Protein AF-A0A925TJB8-F1 (afdb_monomer)

Foldseek 3Di:
DVLLVVVLVVVVVVLVVDFPDADEAEQAAFFPQVVDPDHDPVVVVSVVNRVSLVVSCVVCVVRNYYYDYNCQLQVDQVQADPRR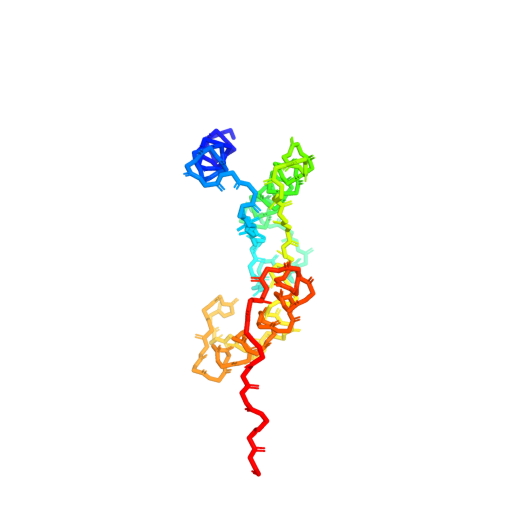HHGDPVSVVSSVVSVCVVCCVSCVVVDPDDDPPDD

Structure (mmCIF, N/CA/C/O backbone):
data_AF-A0A925TJB8-F1
#
_entry.id   AF-A0A925TJB8-F1
#
loop_
_atom_site.group_PDB
_atom_site.id
_atom_site.type_symbol
_atom_site.label_atom_id
_atom_site.label_alt_id
_atom_site.label_comp_id
_atom_site.label_asym_id
_atom_site.label_entity_id
_atom_site.label_seq_id
_atom_site.pdbx_PDB_ins_code
_atom_site.Cartn_x
_atom_site.Cartn_y
_atom_site.Cartn_z
_atom_site.occupancy
_atom_site.B_iso_or_equiv
_atom_site.auth_seq_id
_atom_site.auth_comp_id
_atom_site.auth_asym_id
_atom_site.auth_atom_id
_atom_site.pdbx_PDB_model_num
ATOM 1 N N . GLU A 1 1 ? 11.656 12.976 6.086 1.00 79.75 1 GLU A N 1
ATOM 2 C CA . GLU A 1 1 ? 11.061 13.759 7.199 1.00 79.75 1 GLU A CA 1
ATOM 3 C C . GLU A 1 1 ? 9.650 14.271 6.902 1.00 79.75 1 GLU A C 1
ATOM 5 O O . GLU A 1 1 ? 8.734 13.971 7.661 1.00 79.75 1 GLU A O 1
ATOM 10 N N . GLU A 1 2 ? 9.424 14.999 5.801 1.00 96.31 2 GLU A N 1
ATOM 11 C CA . GLU A 1 2 ? 8.095 15.561 5.504 1.00 96.31 2 GLU A CA 1
ATOM 12 C C . GLU A 1 2 ? 6.999 14.497 5.305 1.00 96.31 2 GLU A C 1
ATOM 14 O O . GLU A 1 2 ? 5.907 14.628 5.866 1.00 96.31 2 GLU A O 1
ATOM 19 N N . PHE A 1 3 ? 7.299 13.429 4.556 1.00 97.44 3 PHE A N 1
ATOM 20 C CA . PHE A 1 3 ? 6.372 12.314 4.343 1.00 97.44 3 PHE A CA 1
ATOM 21 C C . PHE A 1 3 ? 5.905 11.704 5.668 1.00 97.44 3 PHE A C 1
ATOM 23 O O . PHE A 1 3 ? 4.705 11.616 5.912 1.00 97.44 3 PHE A O 1
ATOM 30 N N . GLU A 1 4 ? 6.841 11.361 6.559 1.00 98.12 4 GLU A N 1
ATOM 31 C CA . GLU A 1 4 ? 6.523 10.767 7.860 1.00 98.12 4 GLU A CA 1
ATOM 32 C C . GLU A 1 4 ? 5.611 11.667 8.691 1.00 98.12 4 GLU A C 1
ATOM 34 O O . GLU A 1 4 ? 4.595 11.205 9.211 1.00 98.12 4 GLU A O 1
ATOM 39 N N . LYS A 1 5 ? 5.924 12.966 8.772 1.00 98.31 5 LYS A N 1
ATOM 40 C CA . LYS A 1 5 ? 5.101 13.934 9.506 1.00 98.31 5 LYS A CA 1
ATOM 41 C C . LYS A 1 5 ? 3.661 13.952 8.986 1.00 98.31 5 LYS A C 1
ATOM 43 O O . LYS A 1 5 ? 2.719 13.909 9.779 1.00 98.31 5 LYS A O 1
ATOM 48 N N . ARG A 1 6 ? 3.483 14.007 7.662 1.00 98.44 6 ARG A N 1
ATOM 49 C CA . ARG A 1 6 ? 2.158 14.045 7.021 1.00 98.44 6 ARG A CA 1
ATOM 50 C C . ARG A 1 6 ? 1.409 12.719 7.188 1.00 98.44 6 ARG A C 1
ATOM 52 O O . ARG A 1 6 ? 0.238 12.736 7.561 1.00 98.44 6 ARG A O 1
ATOM 59 N N . ALA A 1 7 ? 2.083 11.589 6.984 1.00 98.38 7 ALA A N 1
ATOM 60 C CA . ALA A 1 7 ? 1.502 10.257 7.129 1.00 98.38 7 ALA A CA 1
ATOM 61 C C . ALA A 1 7 ? 1.046 9.994 8.573 1.00 98.38 7 ALA A C 1
ATOM 63 O O . ALA A 1 7 ? -0.102 9.612 8.795 1.00 98.38 7 ALA A O 1
ATOM 64 N N . ARG A 1 8 ? 1.892 10.294 9.569 1.00 98.25 8 ARG A N 1
ATOM 65 C CA . ARG A 1 8 ? 1.535 10.188 10.995 1.00 98.25 8 ARG A CA 1
ATOM 66 C C . ARG A 1 8 ? 0.328 11.044 11.340 1.00 98.25 8 ARG A C 1
ATOM 68 O O . ARG A 1 8 ? -0.590 10.570 12.006 1.00 98.25 8 ARG A O 1
ATOM 75 N N . HIS A 1 9 ? 0.312 12.290 10.868 1.00 98.12 9 HIS A N 1
ATOM 76 C CA . HIS A 1 9 ? -0.815 13.184 11.099 1.00 98.12 9 HIS A CA 1
ATOM 77 C C . HIS A 1 9 ? -2.114 12.613 10.516 1.00 98.12 9 HIS A C 1
ATOM 79 O O . HIS A 1 9 ? -3.125 12.567 11.216 1.00 98.12 9 HIS A O 1
ATOM 85 N N . LEU A 1 10 ? -2.089 12.121 9.274 1.00 98.19 10 LEU A N 1
ATOM 86 C CA . LEU A 1 10 ? -3.262 11.528 8.635 1.00 98.19 10 LEU A CA 1
ATOM 87 C C . LEU A 1 10 ? -3.768 10.293 9.397 1.00 98.19 10 LEU A C 1
ATOM 89 O O . LEU A 1 10 ? -4.958 10.211 9.696 1.00 98.19 10 LEU A O 1
ATOM 93 N N . VAL A 1 11 ? -2.879 9.372 9.778 1.00 98.12 11 VAL A N 1
ATOM 94 C CA . VAL A 1 11 ? -3.249 8.162 10.537 1.00 98.12 11 VAL A CA 1
ATOM 95 C C . VAL A 1 11 ? -3.855 8.512 11.895 1.00 98.12 11 VAL A C 1
ATOM 97 O O . VAL A 1 11 ? -4.901 7.971 12.268 1.00 98.12 11 VAL A O 1
ATOM 100 N N . ALA A 1 12 ? -3.265 9.469 12.614 1.00 97.00 12 ALA A N 1
ATOM 101 C CA . ALA A 1 12 ? -3.808 9.950 13.880 1.00 97.00 12 ALA A CA 1
ATOM 102 C C . ALA A 1 12 ? -5.213 10.554 13.705 1.00 97.00 12 ALA A C 1
ATOM 104 O O . ALA A 1 12 ? -6.108 10.284 14.504 1.00 97.00 12 ALA A O 1
ATOM 105 N N . ARG A 1 13 ? -5.441 11.328 12.636 1.00 97.81 13 ARG A N 1
ATOM 106 C CA . ARG A 1 13 ? -6.758 11.908 12.328 1.00 97.81 13 ARG A CA 1
ATOM 107 C C . ARG A 1 13 ? -7.792 10.839 11.977 1.00 97.81 13 ARG A C 1
ATOM 109 O O . ARG A 1 13 ? -8.905 10.905 12.493 1.00 97.81 13 ARG A O 1
ATOM 116 N N . CYS A 1 14 ? -7.438 9.853 11.153 1.00 97.25 14 CYS A N 1
ATOM 117 C CA . CYS A 1 14 ? -8.336 8.760 10.774 1.00 97.25 14 CYS A CA 1
ATOM 118 C C . CYS A 1 14 ? -8.756 7.919 11.988 1.00 97.25 14 CYS A C 1
ATOM 120 O O . CYS A 1 14 ? -9.948 7.691 12.195 1.00 97.25 14 CYS A O 1
ATOM 122 N N . THR A 1 15 ? -7.787 7.513 12.817 1.00 97.06 15 THR A N 1
ATOM 123 C CA . THR A 1 15 ? -8.041 6.699 14.019 1.00 97.06 15 THR A CA 1
ATOM 124 C C . THR A 1 15 ? -8.833 7.457 15.086 1.00 97.06 15 THR A C 1
ATOM 126 O O . THR A 1 15 ? -9.689 6.866 15.739 1.00 97.06 15 THR A O 1
ATOM 129 N N . ALA A 1 16 ? -8.618 8.770 15.234 1.00 96.56 16 ALA A N 1
ATOM 130 C CA . ALA A 1 16 ? -9.390 9.603 16.158 1.00 96.56 16 ALA A CA 1
ATOM 131 C C . ALA A 1 16 ? -10.825 9.874 15.675 1.00 96.56 16 ALA A C 1
ATOM 133 O O . ALA A 1 16 ? -11.743 9.934 16.487 1.00 96.56 16 ALA A O 1
ATOM 134 N N . ALA A 1 17 ? -11.034 10.043 14.365 1.00 96.94 17 ALA A N 1
ATOM 135 C CA . ALA A 1 17 ? -12.351 10.355 13.809 1.00 96.94 17 ALA A CA 1
ATOM 136 C C . ALA A 1 17 ? -13.345 9.188 13.929 1.00 96.94 17 ALA A C 1
ATOM 138 O O . ALA A 1 17 ? -14.543 9.420 14.081 1.00 96.94 17 ALA A O 1
ATOM 139 N N . LYS A 1 18 ? -12.864 7.939 13.840 1.00 93.50 18 LYS A N 1
ATOM 140 C CA . LYS A 1 18 ? -13.677 6.724 14.012 1.00 93.50 18 LYS A CA 1
ATOM 141 C C . LYS A 1 18 ? -12.899 5.653 14.792 1.00 93.50 18 LYS A C 1
ATOM 143 O O . LYS A 1 18 ? -12.357 4.736 14.168 1.00 93.50 18 LYS A O 1
ATOM 148 N N . PRO A 1 19 ? -12.851 5.744 16.134 1.00 94.75 19 PRO A N 1
ATOM 149 C CA . PRO A 1 19 ? -12.143 4.774 16.962 1.00 94.75 19 PRO A CA 1
ATOM 150 C C . PRO A 1 19 ? -12.610 3.337 16.700 1.00 94.75 19 PRO A C 1
ATOM 152 O O . PRO A 1 19 ? -13.801 3.080 16.529 1.00 94.75 19 PRO A O 1
ATOM 155 N N . GLY A 1 20 ? -11.662 2.401 16.645 1.00 91.44 20 GLY A N 1
ATOM 156 C CA . GLY A 1 20 ? -11.929 0.975 16.437 1.00 91.44 20 GLY A CA 1
ATOM 157 C C . GLY A 1 20 ? -12.198 0.558 14.987 1.00 91.44 20 GLY A C 1
ATOM 158 O O . GLY A 1 20 ? -12.121 -0.632 14.692 1.00 91.44 20 GLY A O 1
ATOM 159 N N . ARG A 1 21 ? -12.450 1.483 14.050 1.00 94.06 21 ARG A N 1
ATOM 160 C CA . ARG A 1 21 ? -12.582 1.136 12.624 1.00 94.06 21 ARG A CA 1
ATOM 161 C C . ARG A 1 21 ? -11.193 0.896 12.011 1.00 94.06 21 ARG A C 1
ATOM 163 O O . ARG A 1 21 ? -10.305 1.713 12.251 1.00 94.06 21 ARG A O 1
ATOM 170 N N . 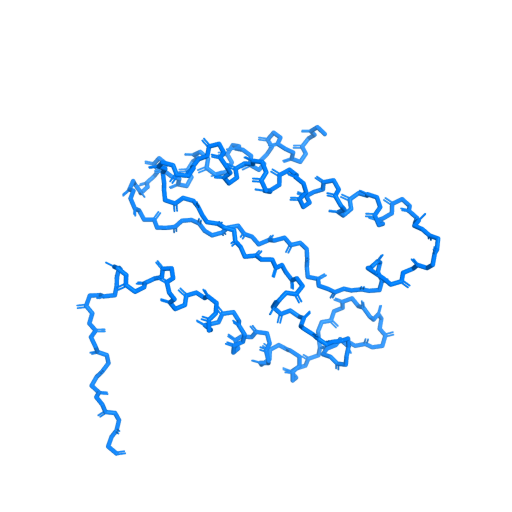PRO A 1 22 ? -10.987 -0.179 11.226 1.00 96.69 22 PRO A N 1
ATOM 171 C CA . PRO A 1 22 ? -9.664 -0.488 10.700 1.00 96.69 22 PRO A CA 1
ATOM 172 C C . PRO A 1 22 ? -9.178 0.593 9.735 1.00 96.69 22 PRO A C 1
ATOM 174 O O . PRO A 1 22 ? -9.923 1.036 8.856 1.00 96.69 22 PRO A O 1
ATOM 177 N N . VAL A 1 23 ? -7.917 0.990 9.891 1.00 97.81 23 VAL A N 1
ATOM 178 C CA . VAL A 1 23 ? -7.185 1.840 8.943 1.00 97.81 23 VAL A CA 1
ATOM 179 C C . VAL A 1 23 ? -6.088 0.985 8.331 1.00 97.81 23 VAL A C 1
ATOM 181 O O . VAL A 1 23 ? -5.262 0.439 9.054 1.00 97.81 23 VAL A O 1
ATOM 184 N N . ILE A 1 24 ? -6.085 0.854 7.009 1.00 98.31 24 ILE A N 1
ATOM 185 C CA . ILE A 1 24 ? -5.128 0.011 6.295 1.00 98.31 24 ILE A CA 1
ATOM 186 C C . ILE A 1 24 ? -4.153 0.916 5.551 1.00 98.31 24 ILE A C 1
ATOM 188 O O . ILE A 1 24 ? -4.562 1.719 4.714 1.00 98.31 24 ILE A O 1
ATOM 192 N N . LEU A 1 25 ? -2.872 0.795 5.881 1.00 98.62 25 LEU A N 1
ATOM 193 C CA . LEU A 1 25 ? -1.775 1.393 5.133 1.00 98.62 25 LEU A CA 1
ATOM 194 C C . LEU A 1 25 ? -1.297 0.391 4.090 1.00 98.62 25 LEU A C 1
ATOM 196 O O . LEU A 1 25 ?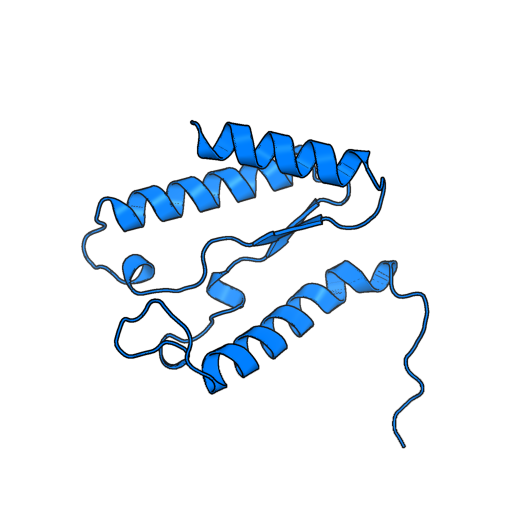 -1.296 -0.812 4.343 1.00 98.62 25 LEU A O 1
ATOM 200 N N . ILE A 1 26 ? -0.892 0.885 2.927 1.00 98.62 26 ILE A N 1
ATOM 201 C CA . ILE A 1 26 ? -0.369 0.053 1.847 1.00 98.62 26 ILE A CA 1
ATOM 202 C C . ILE A 1 26 ? 0.995 0.618 1.463 1.00 98.62 26 ILE A C 1
ATOM 204 O O . ILE A 1 26 ? 1.099 1.824 1.232 1.00 98.62 26 ILE A O 1
ATOM 208 N N . THR A 1 27 ? 2.029 -0.225 1.463 1.00 98.69 27 THR A N 1
ATOM 209 C CA . THR A 1 27 ? 3.355 0.151 0.945 1.00 98.69 27 THR A CA 1
ATOM 210 C C . THR A 1 27 ? 3.311 0.321 -0.572 1.00 98.69 27 THR A C 1
ATOM 212 O O . THR A 1 27 ? 2.285 0.081 -1.215 1.00 98.69 27 THR A O 1
ATOM 215 N N . ILE A 1 28 ? 4.401 0.794 -1.162 1.00 98.12 28 ILE A N 1
ATOM 216 C CA . ILE A 1 28 ? 4.450 1.053 -2.598 1.00 98.12 28 ILE A CA 1
ATOM 217 C C . ILE A 1 28 ? 4.215 -0.249 -3.373 1.00 98.12 28 ILE A C 1
ATOM 219 O O . ILE A 1 28 ? 4.707 -1.320 -3.019 1.00 98.12 28 ILE A O 1
ATOM 223 N N . PHE A 1 29 ? 3.399 -0.167 -4.426 1.00 98.31 29 PHE A N 1
ATOM 224 C CA . PHE A 1 29 ? 3.141 -1.312 -5.292 1.00 98.31 29 PHE A CA 1
ATOM 225 C C . PHE A 1 29 ? 4.403 -1.723 -6.044 1.00 98.31 29 PHE A C 1
ATOM 227 O O . PHE A 1 29 ? 5.217 -0.873 -6.416 1.00 98.31 29 PHE A O 1
ATOM 234 N N . ARG A 1 30 ? 4.539 -3.028 -6.312 1.00 97.50 30 ARG A N 1
ATOM 235 C CA . ARG A 1 30 ? 5.643 -3.544 -7.127 1.00 97.50 30 ARG A CA 1
ATOM 236 C C . ARG A 1 30 ? 5.712 -2.787 -8.454 1.00 97.50 30 ARG A C 1
ATOM 238 O O . ARG A 1 30 ? 4.702 -2.607 -9.126 1.00 97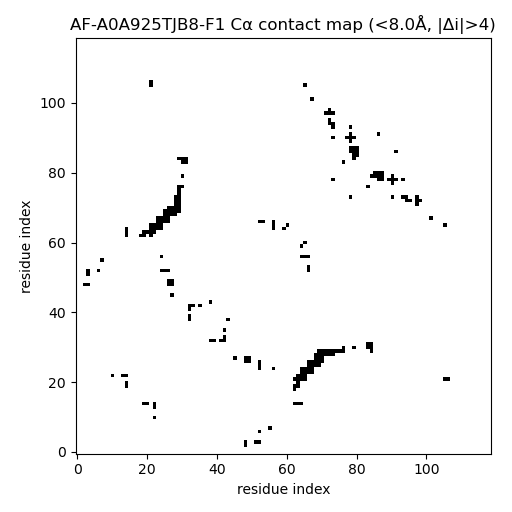.50 30 ARG A O 1
ATOM 245 N N . ASN A 1 31 ? 6.917 -2.357 -8.806 1.00 96.94 31 ASN A N 1
ATOM 246 C CA . ASN A 1 31 ? 7.234 -1.576 -10.000 1.00 96.94 31 ASN A CA 1
ATOM 247 C C . ASN A 1 31 ? 8.704 -1.810 -10.398 1.00 96.94 31 ASN A C 1
ATOM 249 O O . ASN A 1 31 ? 9.428 -2.521 -9.694 1.00 96.94 31 ASN A O 1
ATOM 253 N N . ALA A 1 32 ? 9.165 -1.184 -11.483 1.00 95.25 32 ALA A N 1
ATOM 254 C CA . ALA A 1 32 ? 10.545 -1.305 -11.969 1.00 95.25 32 ALA A CA 1
ATOM 255 C C . ALA A 1 32 ? 11.626 -1.063 -10.900 1.00 95.25 32 ALA A C 1
ATOM 257 O O . ALA A 1 32 ? 12.628 -1.778 -10.876 1.00 95.25 32 ALA A O 1
ATOM 258 N N . ALA A 1 33 ? 11.420 -0.100 -9.994 1.00 95.00 33 ALA A N 1
ATOM 259 C CA . ALA A 1 33 ? 12.405 0.281 -8.980 1.00 95.00 33 ALA A CA 1
ATOM 260 C C . ALA A 1 33 ? 12.738 -0.865 -8.005 1.00 95.00 33 ALA A C 1
ATOM 262 O O . ALA A 1 33 ? 13.824 -0.879 -7.431 1.00 95.00 33 ALA A O 1
ATOM 263 N N . HIS A 1 34 ? 11.844 -1.853 -7.865 1.00 94.31 34 HIS A N 1
ATOM 264 C CA . HIS A 1 34 ? 12.056 -3.057 -7.049 1.00 94.31 34 HIS A CA 1
ATOM 265 C C . HIS A 1 34 ? 13.000 -4.081 -7.701 1.00 94.31 34 HIS A C 1
ATOM 267 O O . HIS A 1 34 ? 13.381 -5.059 -7.061 1.00 94.31 34 HIS A O 1
ATOM 273 N N . HIS A 1 35 ? 13.341 -3.896 -8.978 1.00 92.69 35 HIS A N 1
ATOM 274 C CA . HIS A 1 35 ? 14.113 -4.852 -9.775 1.00 92.69 35 HIS A CA 1
ATOM 275 C C . HIS A 1 35 ? 15.387 -4.247 -10.378 1.00 92.69 35 HIS A C 1
ATOM 277 O O . HIS A 1 35 ? 16.067 -4.906 -11.167 1.00 92.69 35 HIS A O 1
ATOM 283 N N . LEU A 1 36 ? 15.734 -3.008 -10.019 1.00 92.75 36 LEU A N 1
ATOM 284 C CA . LEU A 1 36 ? 16.998 -2.409 -10.432 1.00 92.75 36 LEU A CA 1
ATOM 285 C C . LEU A 1 36 ? 18.170 -3.145 -9.771 1.00 92.75 36 LEU A C 1
ATOM 287 O O . LEU A 1 36 ? 18.191 -3.346 -8.560 1.00 92.75 36 LEU A O 1
ATOM 291 N N . VAL A 1 37 ? 19.168 -3.523 -10.575 1.00 92.25 37 VAL A N 1
ATOM 292 C CA . VAL A 1 37 ? 20.395 -4.185 -10.087 1.00 92.25 37 VAL A CA 1
ATOM 293 C C . VAL A 1 37 ? 21.199 -3.250 -9.181 1.00 92.25 37 VAL A C 1
ATOM 295 O O . VAL A 1 37 ? 21.750 -3.681 -8.172 1.00 92.25 37 VAL A O 1
ATOM 298 N N . THR A 1 38 ? 21.235 -1.966 -9.538 1.00 93.88 38 THR A N 1
ATOM 299 C CA . THR A 1 38 ? 21.831 -0.901 -8.733 1.00 93.88 38 THR A CA 1
ATOM 300 C C . THR A 1 38 ? 20.713 0.053 -8.321 1.00 93.88 38 THR A C 1
ATOM 302 O O . THR A 1 38 ? 20.148 0.698 -9.208 1.00 93.88 38 THR A O 1
ATOM 305 N N . PRO A 1 39 ? 20.377 0.146 -7.021 1.00 92.62 39 PRO A N 1
ATOM 306 C CA . PRO A 1 39 ? 19.361 1.070 -6.532 1.00 92.62 39 PRO A CA 1
ATOM 307 C C . PRO A 1 39 ? 19.694 2.515 -6.901 1.00 92.62 39 PRO A C 1
ATOM 309 O O . PRO A 1 39 ? 20.817 2.974 -6.680 1.00 92.62 39 PRO A O 1
ATOM 312 N N . ASP A 1 40 ? 18.713 3.228 -7.443 1.00 95.06 40 ASP A N 1
ATOM 313 C CA . ASP A 1 40 ? 18.799 4.667 -7.656 1.00 95.06 40 ASP A CA 1
ATOM 314 C C . ASP A 1 40 ? 18.139 5.432 -6.495 1.00 95.06 40 ASP A C 1
ATOM 316 O O . ASP A 1 40 ? 17.667 4.859 -5.507 1.00 95.06 40 ASP A O 1
ATOM 320 N N . GLU A 1 41 ? 18.100 6.760 -6.598 1.00 96.00 41 GLU A N 1
ATOM 321 C CA . GLU A 1 41 ? 17.456 7.589 -5.579 1.00 96.00 41 GLU A CA 1
ATOM 322 C C . GLU A 1 41 ? 15.960 7.291 -5.414 1.00 96.00 41 GLU A C 1
ATOM 324 O O . GLU A 1 41 ? 15.417 7.511 -4.331 1.00 96.00 41 GLU A O 1
ATOM 329 N N . ILE A 1 42 ? 15.279 6.828 -6.466 1.00 93.75 42 ILE A N 1
ATOM 330 C CA . ILE A 1 42 ? 13.855 6.499 -6.410 1.00 93.75 42 ILE A CA 1
ATOM 331 C C . ILE A 1 42 ? 13.680 5.221 -5.597 1.00 93.75 42 ILE A C 1
ATOM 333 O O . ILE A 1 42 ? 12.896 5.237 -4.650 1.00 93.75 42 ILE A O 1
ATOM 337 N N . THR A 1 43 ? 14.447 4.165 -5.887 1.00 95.75 43 THR A N 1
ATOM 338 C CA . THR A 1 43 ? 14.440 2.917 -5.107 1.00 95.75 43 THR A CA 1
ATOM 339 C C . THR A 1 43 ? 14.681 3.197 -3.624 1.00 95.75 43 THR A C 1
ATOM 341 O O . THR A 1 43 ? 13.878 2.786 -2.788 1.00 95.75 43 THR A O 1
ATOM 344 N N . ILE A 1 44 ? 15.712 3.982 -3.291 1.00 96.19 44 ILE A N 1
ATOM 345 C CA . ILE A 1 44 ? 16.038 4.321 -1.895 1.00 96.19 44 ILE A CA 1
ATOM 346 C C . ILE A 1 44 ? 14.876 5.066 -1.220 1.00 96.19 44 ILE A C 1
ATOM 348 O O . ILE A 1 44 ? 14.482 4.742 -0.098 1.00 96.19 44 ILE A O 1
ATOM 352 N N . ARG A 1 45 ? 14.273 6.050 -1.903 1.00 96.00 45 ARG A N 1
ATOM 353 C CA . ARG A 1 45 ? 13.126 6.794 -1.356 1.00 96.00 45 ARG A CA 1
ATOM 354 C C . ARG A 1 45 ? 11.893 5.909 -1.171 1.00 96.00 45 ARG A C 1
ATOM 356 O O . ARG A 1 45 ? 11.171 6.093 -0.192 1.00 96.00 45 ARG A O 1
ATOM 363 N N . GLN A 1 46 ? 11.640 4.977 -2.092 1.00 96.62 46 GLN A N 1
ATOM 364 C CA . GLN A 1 46 ? 10.538 4.025 -1.973 1.00 96.62 46 GLN A CA 1
ATOM 365 C C . GLN A 1 46 ? 10.697 3.160 -0.718 1.00 96.62 46 GLN A C 1
ATOM 367 O O . GLN A 1 46 ? 9.771 3.065 0.088 1.00 96.62 46 GLN A O 1
ATOM 372 N N . GLU A 1 47 ? 11.892 2.609 -0.508 1.00 96.50 47 GLU A N 1
ATOM 373 C CA . GLU A 1 47 ? 12.212 1.815 0.680 1.00 96.50 47 GLU A CA 1
ATOM 374 C C . GLU A 1 47 ? 12.047 2.621 1.974 1.00 96.50 47 GLU A C 1
ATOM 376 O O . GLU A 1 47 ? 11.511 2.114 2.965 1.00 96.50 47 GLU A O 1
ATOM 381 N N . ASP A 1 48 ? 12.445 3.895 1.967 1.00 97.62 48 ASP A N 1
ATOM 382 C CA . ASP A 1 48 ? 12.244 4.795 3.099 1.00 97.62 48 ASP A CA 1
ATOM 383 C C . ASP A 1 48 ? 10.762 5.041 3.402 1.00 97.62 48 ASP A C 1
ATOM 385 O O . ASP A 1 48 ? 10.361 5.008 4.571 1.00 97.62 48 ASP A O 1
ATOM 389 N N . PHE A 1 49 ? 9.928 5.259 2.382 1.00 98.38 49 PHE A N 1
ATOM 390 C CA . PHE A 1 49 ? 8.483 5.417 2.567 1.00 98.38 49 PHE A CA 1
ATOM 391 C C . PHE A 1 49 ? 7.849 4.149 3.138 1.00 98.38 49 PHE A C 1
ATOM 393 O O . PHE A 1 49 ? 7.096 4.229 4.113 1.00 98.38 49 PHE A O 1
ATOM 400 N N . ASP A 1 50 ? 8.213 2.981 2.616 1.00 98.44 50 ASP A N 1
ATOM 401 C CA . ASP A 1 50 ? 7.707 1.699 3.099 1.00 98.44 50 ASP A CA 1
ATOM 402 C C . ASP A 1 50 ? 8.136 1.426 4.542 1.00 98.44 50 ASP A C 1
ATOM 404 O O . ASP A 1 50 ? 7.328 1.018 5.383 1.00 98.44 50 ASP A O 1
ATOM 408 N N . ARG A 1 51 ? 9.401 1.713 4.874 1.00 98.56 51 ARG A N 1
ATOM 409 C CA . ARG A 1 51 ? 9.924 1.636 6.244 1.00 98.56 51 ARG A CA 1
ATOM 410 C C . ARG A 1 51 ? 9.135 2.539 7.191 1.00 98.56 51 ARG A C 1
ATOM 412 O O . ARG A 1 51 ? 8.782 2.105 8.290 1.00 98.56 51 ARG A O 1
ATOM 419 N N . ILE A 1 52 ? 8.827 3.765 6.773 1.00 98.69 52 ILE A N 1
ATOM 420 C CA . ILE A 1 52 ? 8.025 4.711 7.558 1.00 98.69 52 ILE A CA 1
ATOM 421 C C . ILE A 1 52 ? 6.604 4.174 7.772 1.00 98.69 52 ILE A C 1
ATOM 423 O O . ILE A 1 52 ? 6.126 4.174 8.905 1.00 98.69 52 ILE A O 1
ATOM 427 N N . LEU A 1 53 ? 5.930 3.662 6.738 1.00 98.75 53 LEU A N 1
ATOM 428 C CA . LEU A 1 53 ? 4.577 3.101 6.871 1.00 98.75 53 LEU A CA 1
ATOM 429 C C . LEU A 1 53 ? 4.544 1.872 7.793 1.00 98.75 53 LEU A C 1
ATOM 431 O O . LEU A 1 53 ? 3.648 1.753 8.639 1.00 98.75 53 LEU A O 1
ATOM 435 N N . ARG A 1 54 ? 5.555 0.999 7.705 1.00 98.62 54 ARG A N 1
ATOM 436 C CA . ARG A 1 54 ? 5.749 -0.126 8.635 1.00 98.62 54 ARG A CA 1
ATOM 437 C C . ARG A 1 54 ? 5.902 0.359 10.075 1.00 98.62 54 ARG A C 1
ATOM 439 O O . ARG A 1 54 ? 5.264 -0.199 10.967 1.00 98.62 54 ARG A O 1
ATOM 446 N N . GLN A 1 55 ? 6.699 1.403 10.311 1.00 98.56 55 GLN A N 1
ATOM 447 C CA . GLN A 1 55 ? 6.874 1.973 11.649 1.00 98.56 55 GLN A CA 1
ATOM 448 C C . GLN A 1 55 ? 5.575 2.592 12.180 1.00 98.56 55 GLN A C 1
ATOM 450 O O . GLN A 1 55 ? 5.164 2.280 13.294 1.00 98.56 55 GLN A O 1
ATOM 455 N N . ILE A 1 56 ? 4.880 3.402 11.375 1.00 98.50 56 ILE A N 1
ATOM 456 C CA . ILE A 1 56 ? 3.608 4.029 11.767 1.00 98.50 56 ILE A CA 1
ATOM 457 C C . ILE A 1 56 ? 2.572 2.971 12.155 1.00 98.50 56 ILE A C 1
ATOM 459 O O . ILE A 1 56 ? 1.869 3.149 13.152 1.00 98.50 56 ILE A O 1
ATOM 463 N N . THR A 1 57 ? 2.501 1.869 11.403 1.00 98.50 57 THR A N 1
ATOM 464 C CA . THR A 1 57 ? 1.607 0.744 11.710 1.00 98.50 57 THR A CA 1
ATOM 465 C C . THR A 1 57 ? 1.938 0.129 13.067 1.00 98.50 57 THR A C 1
ATOM 467 O O . THR A 1 57 ? 1.035 -0.087 13.872 1.00 98.50 57 THR A O 1
ATOM 470 N N . ARG A 1 58 ? 3.225 -0.123 13.356 1.00 98.19 58 ARG A N 1
ATOM 471 C CA . ARG A 1 58 ? 3.662 -0.658 14.659 1.00 98.19 58 ARG A CA 1
ATOM 472 C C . ARG A 1 58 ? 3.271 0.275 15.805 1.00 98.19 58 ARG A C 1
ATOM 474 O O . ARG A 1 58 ? 2.743 -0.202 16.805 1.00 98.19 58 ARG A O 1
ATOM 481 N N . ASP A 1 59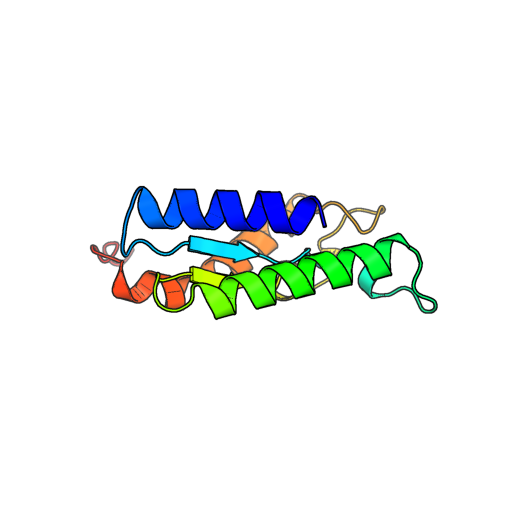 ? 3.466 1.579 15.622 1.00 97.69 59 ASP A N 1
ATOM 482 C CA . ASP A 1 59 ? 3.182 2.605 16.633 1.00 97.69 59 ASP A CA 1
ATOM 483 C C . ASP A 1 59 ? 1.679 2.783 16.925 1.00 97.69 59 ASP A C 1
ATOM 485 O O . ASP A 1 59 ? 1.330 3.331 17.966 1.00 97.69 59 ASP A O 1
ATOM 489 N N . HIS A 1 60 ? 0.793 2.360 16.014 1.00 96.25 60 HIS A N 1
ATOM 490 C CA . HIS A 1 60 ? -0.667 2.525 16.128 1.00 96.25 60 HIS A CA 1
ATOM 491 C C . HIS A 1 60 ? -1.426 1.191 16.093 1.00 96.25 60 HIS A C 1
ATOM 493 O O . HIS A 1 60 ? -2.627 1.157 15.802 1.00 96.25 60 HIS A O 1
ATOM 499 N N . ARG A 1 61 ? -0.746 0.073 16.367 1.00 93.00 61 ARG A N 1
ATOM 500 C CA . ARG A 1 61 ? -1.353 -1.265 16.319 1.00 93.00 61 ARG A CA 1
ATOM 501 C C . ARG A 1 61 ? -2.517 -1.411 17.308 1.00 93.00 61 ARG A C 1
ATOM 503 O O . ARG A 1 61 ? -3.495 -2.091 17.014 1.00 93.00 61 ARG A O 1
ATOM 510 N N . ASP A 1 62 ? -2.439 -0.727 18.447 1.00 94.06 62 ASP A N 1
ATOM 511 C CA . ASP A 1 62 ? -3.492 -0.612 19.466 1.00 94.06 62 ASP A CA 1
ATOM 512 C C . ASP A 1 62 ? -4.755 0.109 18.957 1.00 94.06 62 ASP A C 1
ATOM 514 O O . ASP A 1 62 ? -5.836 -0.062 19.517 1.00 94.06 62 ASP A O 1
ATOM 518 N N . ARG A 1 63 ? -4.648 0.876 17.864 1.00 95.75 63 ARG A N 1
ATOM 519 C CA . ARG A 1 63 ? -5.749 1.646 17.259 1.00 95.75 63 ARG A CA 1
ATOM 520 C C . ARG A 1 63 ? -6.322 1.007 15.999 1.00 95.75 63 ARG A C 1
ATOM 522 O O . ARG A 1 63 ? -6.939 1.702 15.193 1.00 95.75 63 ARG A O 1
ATOM 529 N N . ASN A 1 64 ? -6.137 -0.304 15.839 1.00 95.94 64 ASN A N 1
ATOM 530 C CA . ASN A 1 64 ? -6.633 -1.070 14.695 1.00 95.94 64 ASN A CA 1
ATOM 531 C C . ASN A 1 64 ? -6.051 -0.590 13.345 1.00 95.94 64 ASN A C 1
ATOM 533 O O . ASN A 1 64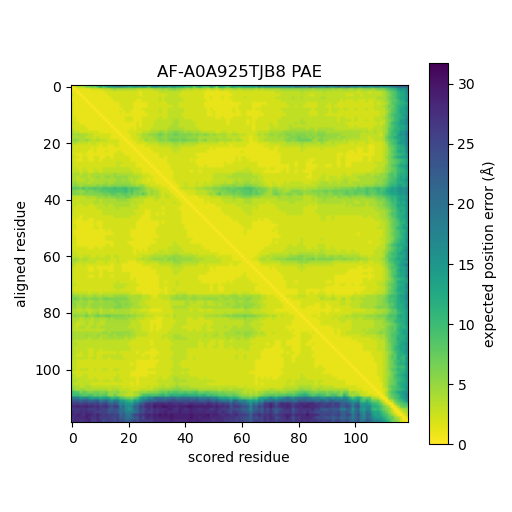 ? -6.741 -0.567 12.323 1.00 95.94 64 ASN A O 1
ATOM 537 N N . VAL A 1 65 ? -4.780 -0.172 13.350 1.00 98.12 65 VAL A N 1
ATOM 538 C CA . VAL A 1 65 ? -4.028 0.153 12.131 1.00 98.12 65 VAL A CA 1
ATOM 539 C C . VAL A 1 65 ? -3.316 -1.098 11.622 1.00 98.12 65 VAL A C 1
ATOM 541 O O . VAL A 1 65 ? -2.622 -1.777 12.379 1.00 98.12 65 VAL A O 1
ATOM 544 N N . HIS A 1 66 ? -3.479 -1.384 10.333 1.00 98.25 66 HIS A N 1
ATOM 545 C CA . HIS A 1 66 ? -2.921 -2.547 9.642 1.00 98.25 66 HIS A CA 1
ATOM 546 C C . HIS A 1 66 ? -2.038 -2.109 8.481 1.00 98.25 66 HIS A C 1
ATOM 548 O O . HIS A 1 66 ? -2.189 -1.003 7.964 1.00 98.25 66 HIS A O 1
ATOM 554 N N . LEU A 1 67 ? -1.161 -3.008 8.042 1.00 98.62 67 LEU A N 1
ATOM 555 C CA . LEU A 1 67 ? -0.335 -2.829 6.855 1.00 98.62 67 LEU A CA 1
ATOM 556 C C . LEU A 1 67 ? -0.620 -3.951 5.858 1.00 98.62 67 LEU A C 1
ATOM 558 O O . LEU A 1 67 ? -0.685 -5.116 6.248 1.00 98.62 67 LEU A O 1
ATOM 562 N N . ILE A 1 68 ? -0.742 -3.591 4.587 1.00 98.69 68 ILE A N 1
ATOM 563 C CA . ILE A 1 68 ? -0.662 -4.505 3.450 1.00 98.69 68 ILE A CA 1
ATOM 564 C C . ILE A 1 68 ? 0.596 -4.150 2.661 1.00 98.69 68 ILE A C 1
ATOM 566 O O . ILE A 1 68 ? 0.851 -2.977 2.388 1.00 98.69 68 ILE A O 1
ATOM 570 N N . GLU A 1 69 ? 1.381 -5.156 2.291 1.00 98.50 69 GLU A N 1
ATOM 571 C CA . GLU A 1 69 ? 2.541 -4.931 1.442 1.00 98.50 69 GLU A CA 1
ATOM 572 C C . GLU A 1 69 ? 2.088 -4.749 -0.015 1.00 98.50 69 GLU A C 1
ATOM 574 O O . GLU A 1 69 ? 1.402 -5.599 -0.582 1.00 98.50 69 GLU A O 1
ATOM 579 N N . GLY A 1 70 ? 2.445 -3.628 -0.642 1.00 98.12 70 GLY A N 1
ATOM 580 C CA . GLY A 1 70 ? 2.042 -3.300 -2.009 1.00 98.12 70 GLY A CA 1
ATOM 581 C C . GLY A 1 70 ? 2.564 -4.304 -3.040 1.00 98.12 70 GLY A C 1
ATOM 582 O O . GLY A 1 70 ? 1.920 -4.540 -4.064 1.00 98.12 70 GLY A O 1
ATOM 583 N N . VAL A 1 71 ? 3.681 -4.968 -2.737 1.00 97.75 71 VAL A N 1
ATOM 584 C CA . VAL A 1 71 ? 4.232 -6.069 -3.539 1.00 97.75 71 VAL A CA 1
ATOM 585 C C . VAL A 1 71 ? 3.376 -7.340 -3.534 1.00 97.75 71 VAL A C 1
ATOM 587 O O . VAL A 1 71 ? 3.595 -8.195 -4.388 1.00 97.75 71 VAL A O 1
ATOM 590 N N . ASP A 1 72 ? 2.416 -7.464 -2.613 1.00 97.88 72 ASP A N 1
ATOM 591 C CA . ASP A 1 72 ? 1.434 -8.557 -2.590 1.00 97.88 72 ASP A CA 1
ATOM 592 C C . ASP A 1 72 ? 0.136 -8.181 -3.328 1.00 97.88 72 ASP A C 1
ATOM 594 O O . ASP A 1 72 ? -0.680 -9.049 -3.645 1.00 97.88 72 ASP A O 1
ATOM 598 N N . VAL A 1 73 ? -0.074 -6.884 -3.594 1.00 98.25 73 VAL A N 1
ATOM 599 C CA . VAL A 1 73 ? -1.212 -6.369 -4.373 1.00 98.25 73 VAL A CA 1
ATOM 600 C C . VAL A 1 73 ? -0.899 -6.432 -5.867 1.00 98.25 73 VAL A C 1
ATOM 602 O O . VAL A 1 73 ? -1.709 -6.942 -6.642 1.00 98.25 73 VAL A O 1
ATOM 605 N N . VAL A 1 74 ? 0.291 -5.962 -6.256 1.00 97.69 74 VAL A N 1
ATOM 606 C CA . VAL A 1 74 ? 0.879 -6.185 -7.586 1.00 97.69 74 VAL A CA 1
ATOM 607 C C . VAL A 1 74 ? 1.921 -7.288 -7.452 1.00 97.69 74 VAL A C 1
ATOM 609 O O . VAL A 1 74 ? 3.084 -7.041 -7.140 1.00 97.69 74 VAL A O 1
ATOM 612 N N . ASP A 1 75 ? 1.487 -8.524 -7.655 1.00 93.31 75 ASP A N 1
ATOM 613 C CA . ASP A 1 75 ? 2.304 -9.722 -7.464 1.00 93.31 75 ASP A CA 1
ATOM 614 C C . ASP A 1 75 ? 3.092 -10.136 -8.720 1.00 93.31 75 ASP A C 1
ATOM 616 O O . ASP A 1 75 ? 3.959 -11.006 -8.633 1.00 93.31 75 ASP A O 1
ATOM 620 N N . ASP A 1 76 ? 2.843 -9.489 -9.862 1.00 92.62 76 ASP A N 1
ATOM 621 C CA . ASP A 1 76 ? 3.473 -9.772 -11.154 1.00 92.62 76 ASP A CA 1
ATOM 622 C C . ASP A 1 76 ? 3.654 -8.479 -11.980 1.00 92.62 76 ASP A C 1
ATOM 624 O O . ASP A 1 76 ? 2.728 -7.674 -12.094 1.00 92.62 76 ASP A O 1
ATOM 628 N N . LEU A 1 77 ? 4.839 -8.272 -12.572 1.00 94.88 77 LEU A N 1
ATOM 629 C CA . LEU A 1 77 ? 5.137 -7.093 -13.403 1.00 94.88 77 LEU A CA 1
ATOM 630 C C . LEU A 1 77 ? 4.337 -7.055 -14.710 1.00 94.88 77 LEU A C 1
ATOM 632 O O . LEU A 1 77 ? 4.140 -5.976 -15.259 1.00 94.88 77 LEU A O 1
ATOM 636 N N . SER A 1 78 ? 3.846 -8.196 -15.198 1.00 95.00 78 SER A N 1
ATOM 637 C CA . SER A 1 78 ? 2.952 -8.264 -16.360 1.00 95.00 78 SER A CA 1
ATOM 638 C C . SER A 1 78 ? 1.616 -7.563 -16.128 1.00 95.00 78 SER A C 1
ATOM 640 O O . SER A 1 78 ? 0.923 -7.290 -17.096 1.00 95.00 78 SER A O 1
ATOM 642 N N . CYS A 1 79 ? 1.275 -7.230 -14.876 1.00 95.50 79 CYS A N 1
ATOM 643 C CA . CYS A 1 79 ? 0.124 -6.390 -14.540 1.00 95.50 79 CYS A CA 1
ATOM 644 C C . CYS A 1 79 ? 0.338 -4.914 -14.893 1.00 95.50 79 CYS A C 1
ATOM 646 O O . CYS A 1 79 ? -0.608 -4.126 -14.830 1.00 95.50 79 CYS A O 1
ATOM 648 N N . LEU A 1 80 ? 1.575 -4.519 -15.198 1.00 97.38 80 LEU A N 1
ATOM 649 C CA . LEU A 1 80 ? 1.960 -3.146 -15.485 1.00 97.38 80 LEU A CA 1
ATOM 650 C C . LEU A 1 80 ? 2.022 -2.902 -16.992 1.00 97.38 80 LEU A C 1
ATOM 652 O O . LEU A 1 80 ? 2.210 -3.812 -17.797 1.00 97.38 80 LEU A O 1
ATOM 656 N N . THR A 1 81 ? 1.844 -1.647 -17.383 1.00 97.00 81 THR A N 1
ATOM 657 C CA . THR A 1 81 ? 2.060 -1.205 -18.755 1.00 97.00 81 THR A CA 1
ATOM 658 C C . THR A 1 81 ? 3.550 -1.266 -19.102 1.00 97.00 81 THR A C 1
ATOM 660 O O . THR A 1 81 ? 4.401 -1.598 -18.274 1.00 97.00 81 THR A O 1
ATOM 663 N N . SER A 1 82 ? 3.896 -0.902 -20.337 1.00 96.19 82 SER A N 1
ATOM 664 C CA . SER A 1 82 ? 5.285 -0.878 -20.807 1.00 96.19 82 SER A CA 1
ATOM 665 C C . SER A 1 82 ? 6.212 0.046 -20.005 1.00 96.19 82 SER A C 1
ATOM 667 O O . SER A 1 82 ? 7.425 -0.072 -20.139 1.00 96.19 82 SER A O 1
ATOM 669 N N . ASP A 1 83 ? 5.671 0.962 -19.196 1.00 95.94 83 ASP A N 1
ATOM 670 C CA . ASP A 1 83 ? 6.460 1.810 -18.296 1.00 95.94 83 ASP A CA 1
ATOM 671 C C . ASP A 1 83 ? 6.873 1.124 -16.984 1.00 95.94 83 ASP A C 1
ATOM 673 O O . ASP A 1 83 ? 7.671 1.684 -16.232 1.00 95.94 83 ASP A O 1
ATOM 677 N N . LEU A 1 84 ? 6.349 -0.080 -16.713 1.00 96.12 84 LEU A N 1
ATOM 678 C CA . LEU A 1 84 ? 6.602 -0.861 -15.500 1.00 96.12 84 LEU A CA 1
ATOM 679 C C . LEU A 1 84 ? 6.288 -0.100 -14.198 1.00 96.12 84 LEU A C 1
ATOM 681 O O . LEU A 1 84 ? 6.893 -0.363 -13.152 1.00 96.12 84 LEU A O 1
ATOM 685 N N . LEU A 1 85 ? 5.337 0.834 -14.260 1.00 96.31 85 LEU A N 1
ATOM 686 C CA . LEU A 1 85 ? 4.888 1.652 -13.140 1.00 96.31 85 LEU A CA 1
ATOM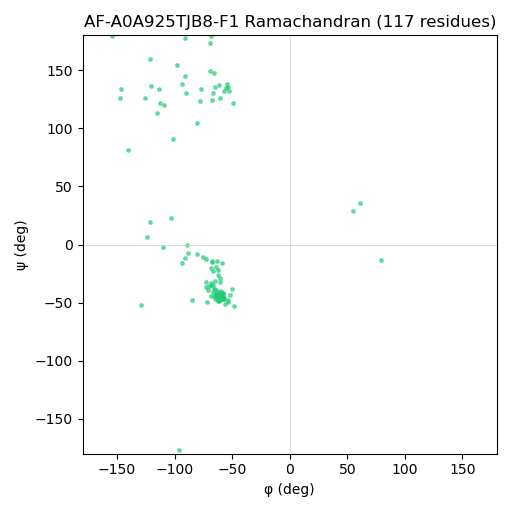 687 C C . LEU A 1 85 ? 3.368 1.625 -12.998 1.00 96.31 85 LEU A C 1
ATOM 689 O O . LEU A 1 85 ? 2.857 1.349 -11.913 1.00 96.31 85 LEU A O 1
ATOM 693 N N . HIS A 1 86 ? 2.645 1.903 -14.078 1.00 97.81 86 HIS A N 1
ATOM 694 C CA . HIS A 1 86 ? 1.190 1.974 -14.042 1.00 97.81 86 HIS A CA 1
ATOM 695 C C . HIS A 1 86 ? 0.578 0.627 -14.421 1.00 97.81 86 HIS A C 1
ATOM 697 O O . HIS A 1 86 ? 1.057 0.001 -15.362 1.00 97.81 86 HIS A O 1
ATOM 703 N N . PRO A 1 87 ? -0.479 0.163 -13.740 1.00 97.25 87 PRO A N 1
ATOM 704 C CA . PRO A 1 87 ? -1.225 -1.015 -14.164 1.00 97.25 87 PRO A CA 1
ATOM 705 C C . PRO A 1 87 ? -2.021 -0.758 -15.452 1.00 97.25 87 PRO A C 1
ATOM 707 O O . PRO A 1 87 ? -2.492 0.351 -15.694 1.00 97.25 87 PRO A O 1
ATOM 710 N N . HIS A 1 88 ? -2.204 -1.800 -16.264 1.00 96.69 88 HIS A N 1
ATOM 711 C CA . HIS A 1 88 ? -3.206 -1.805 -17.339 1.00 96.69 88 HIS A CA 1
ATOM 712 C C . HIS A 1 88 ? -4.545 -2.370 -16.827 1.00 96.69 88 HIS A C 1
ATOM 714 O O . HIS A 1 88 ? -4.633 -2.812 -15.683 1.00 96.69 88 HIS A O 1
ATOM 720 N N . ASP A 1 89 ? -5.589 -2.407 -17.660 1.00 97.56 89 ASP A N 1
ATOM 721 C CA . ASP A 1 89 ? -6.949 -2.793 -17.237 1.00 97.56 89 ASP A CA 1
ATOM 722 C C . ASP A 1 89 ? -7.021 -4.154 -16.523 1.00 97.56 89 ASP A C 1
ATOM 724 O O . ASP A 1 89 ? -7.608 -4.279 -15.447 1.00 97.56 89 ASP A O 1
ATOM 728 N N . PHE A 1 90 ? -6.383 -5.184 -17.0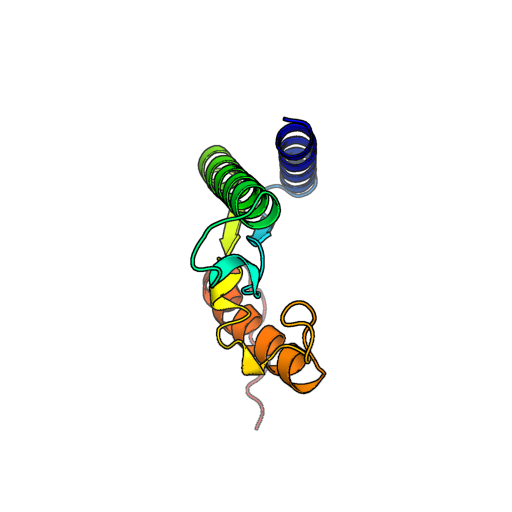87 1.00 96.81 90 PHE A N 1
ATOM 729 C CA . PHE A 1 90 ? -6.316 -6.497 -16.440 1.00 96.81 90 PHE A CA 1
ATOM 730 C C . PHE A 1 90 ? -5.449 -6.468 -15.173 1.00 96.81 90 PHE A C 1
ATOM 732 O O . PHE A 1 90 ? -5.806 -7.102 -14.180 1.00 96.81 90 PHE A O 1
ATOM 739 N N . GLY A 1 91 ? -4.374 -5.675 -15.159 1.00 97.69 91 GLY A N 1
ATOM 740 C CA . GLY A 1 91 ? -3.596 -5.414 -13.950 1.00 97.69 91 GLY A CA 1
ATOM 741 C C . GLY A 1 91 ? -4.449 -4.834 -12.822 1.00 97.69 91 GLY A C 1
ATOM 742 O O . GLY A 1 91 ? -4.412 -5.340 -11.705 1.00 97.69 91 GLY A O 1
ATOM 743 N N . HIS A 1 92 ? -5.298 -3.847 -13.116 1.00 98.19 92 HIS A N 1
ATOM 744 C CA . HIS A 1 92 ? -6.246 -3.292 -12.150 1.00 98.19 92 HIS A CA 1
ATOM 745 C C . HIS A 1 92 ? -7.240 -4.335 -11.626 1.00 98.19 92 HIS A C 1
ATOM 747 O O . HIS A 1 92 ? -7.490 -4.381 -10.419 1.00 98.19 92 HIS A O 1
ATOM 753 N N . ALA A 1 93 ? -7.787 -5.189 -12.498 1.00 98.00 93 ALA A N 1
ATOM 754 C CA . ALA A 1 93 ? -8.692 -6.260 -12.082 1.00 98.00 93 ALA A CA 1
ATOM 755 C C . ALA A 1 93 ? -8.001 -7.247 -11.123 1.00 98.00 93 ALA A C 1
ATOM 757 O O . ALA A 1 93 ? -8.543 -7.566 -10.063 1.00 98.00 93 ALA A O 1
ATOM 758 N N . ARG A 1 94 ? -6.768 -7.661 -11.441 1.00 97.88 94 ARG A N 1
ATOM 759 C CA . ARG A 1 94 ? -5.975 -8.556 -10.588 1.00 97.88 94 ARG A CA 1
ATOM 760 C C . ARG A 1 94 ? -5.584 -7.902 -9.262 1.00 97.88 94 ARG A C 1
ATOM 762 O O . ARG A 1 94 ? -5.691 -8.532 -8.213 1.00 97.88 94 ARG A O 1
ATOM 769 N N . MET A 1 95 ? -5.197 -6.625 -9.281 1.00 98.25 95 MET A N 1
ATOM 770 C CA . MET A 1 95 ? -4.939 -5.851 -8.062 1.00 98.25 95 MET A CA 1
ATOM 771 C C . MET A 1 95 ? -6.170 -5.806 -7.153 1.00 98.25 95 MET A C 1
ATOM 773 O O . MET A 1 95 ? -6.034 -5.946 -5.939 1.00 98.25 95 MET A O 1
ATOM 777 N N . ALA A 1 96 ? -7.369 -5.630 -7.719 1.00 98.06 96 ALA A N 1
ATOM 778 C CA . ALA A 1 96 ? -8.611 -5.614 -6.954 1.00 98.06 96 ALA A CA 1
ATOM 779 C C . ALA A 1 96 ? -8.890 -6.971 -6.288 1.00 98.06 96 ALA A C 1
ATOM 781 O O . ALA A 1 96 ? -9.215 -7.009 -5.100 1.00 98.06 96 ALA A O 1
ATOM 782 N N . GLU A 1 97 ? -8.711 -8.079 -7.013 1.00 98.19 97 GLU A N 1
ATOM 783 C CA . GLU A 1 97 ? -8.856 -9.436 -6.471 1.00 98.19 97 GLU A CA 1
ATOM 784 C C . GLU A 1 97 ? -7.850 -9.709 -5.341 1.00 98.19 97 GLU A C 1
ATOM 786 O O . GLU A 1 97 ? -8.230 -10.138 -4.245 1.00 98.19 97 GLU A O 1
ATOM 791 N N . ASN A 1 98 ? -6.573 -9.390 -5.569 1.00 98.38 98 ASN A N 1
ATOM 792 C CA . ASN A 1 98 ? -5.517 -9.550 -4.573 1.00 98.38 98 ASN A CA 1
ATOM 793 C C . ASN A 1 98 ? -5.787 -8.715 -3.323 1.00 98.38 98 ASN A C 1
ATOM 795 O O . ASN A 1 98 ? -5.737 -9.235 -2.205 1.00 98.38 98 ASN A O 1
ATOM 799 N N . LEU A 1 99 ? -6.131 -7.438 -3.491 1.00 98.31 99 LEU A N 1
ATOM 800 C CA . LEU A 1 99 ? -6.431 -6.558 -2.371 1.00 98.31 99 LEU A CA 1
ATOM 801 C C . LEU A 1 99 ? -7.663 -7.038 -1.593 1.00 98.31 99 LEU A C 1
ATOM 803 O O . LEU A 1 99 ? -7.631 -7.055 -0.364 1.00 98.31 99 LEU A O 1
ATOM 807 N N . ALA A 1 100 ? -8.723 -7.486 -2.270 1.00 98.06 100 ALA A N 1
ATOM 808 C CA . ALA A 1 100 ? -9.905 -8.042 -1.612 1.00 98.06 100 ALA A CA 1
ATOM 809 C C . ALA A 1 100 ? -9.560 -9.280 -0.767 1.00 98.06 100 ALA A C 1
ATOM 811 O O . ALA A 1 100 ? -9.986 -9.386 0.388 1.00 98.06 100 ALA A O 1
ATOM 812 N N . ARG A 1 101 ? -8.733 -10.187 -1.304 1.00 98.06 101 ARG A N 1
ATOM 813 C CA . ARG A 1 101 ? -8.230 -11.367 -0.584 1.00 98.06 101 ARG A CA 1
ATOM 814 C C . ARG A 1 101 ? -7.422 -10.980 0.658 1.00 98.06 101 ARG A C 1
ATOM 816 O O . ARG A 1 101 ? -7.623 -11.583 1.711 1.00 98.06 101 ARG A O 1
ATOM 823 N N . LEU A 1 102 ? -6.546 -9.979 0.552 1.00 98.19 102 LEU A N 1
ATOM 824 C CA . LEU A 1 102 ? -5.706 -9.490 1.656 1.00 98.19 102 LEU A CA 1
ATOM 825 C C . LEU A 1 102 ? -6.520 -8.746 2.729 1.00 98.19 102 LEU A C 1
ATOM 827 O O . LEU A 1 102 ? -6.246 -8.878 3.921 1.00 98.19 10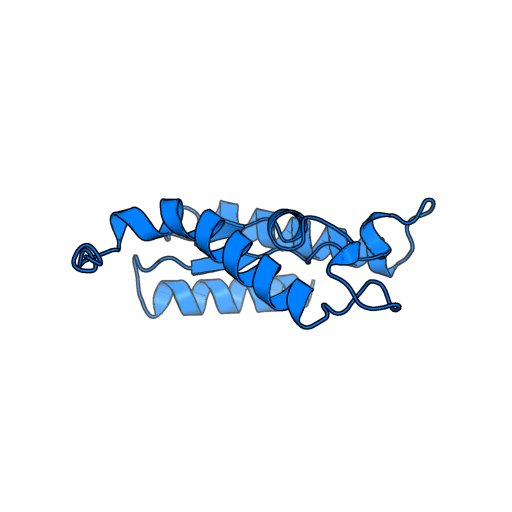2 LEU A O 1
ATOM 831 N N . LEU A 1 103 ? -7.560 -8.011 2.328 1.00 97.56 103 LEU A N 1
ATOM 832 C CA . LEU A 1 103 ? -8.458 -7.304 3.244 1.00 97.56 103 LEU A CA 1
ATOM 833 C C . LEU A 1 103 ? -9.388 -8.248 4.011 1.00 97.56 103 LEU A C 1
ATOM 835 O O . LEU A 1 103 ? -9.732 -7.959 5.156 1.00 97.56 103 LEU A O 1
ATOM 839 N N . LYS A 1 104 ? -9.800 -9.371 3.414 1.00 96.69 104 LYS A N 1
ATOM 840 C CA . LYS A 1 104 ? -10.771 -10.306 4.004 1.00 96.69 104 LYS A CA 1
ATOM 841 C C . LYS A 1 104 ? -10.470 -10.699 5.463 1.00 96.69 104 LYS A C 1
ATOM 843 O O . LYS A 1 104 ? -11.363 -10.517 6.289 1.00 96.69 104 LYS A O 1
ATOM 848 N N . PRO A 1 105 ? -9.268 -11.186 5.838 1.00 96.12 105 PRO A N 1
ATOM 849 C CA . PRO A 1 105 ? -8.978 -11.527 7.234 1.00 96.12 105 PRO A CA 1
ATOM 850 C C . PRO A 1 105 ? -8.982 -10.310 8.173 1.00 96.12 105 PRO A C 1
ATOM 852 O O . PRO A 1 105 ? -9.374 -10.439 9.329 1.00 96.12 105 PRO A O 1
ATOM 855 N N . ILE A 1 106 ? -8.595 -9.126 7.683 1.00 95.69 106 ILE A N 1
ATOM 856 C CA . ILE A 1 106 ? -8.570 -7.878 8.465 1.00 95.69 106 ILE A CA 1
ATOM 857 C C . ILE A 1 106 ? -9.996 -7.396 8.757 1.00 95.69 106 ILE A C 1
ATOM 859 O O . ILE A 1 106 ? -10.290 -6.906 9.846 1.00 95.69 106 ILE A O 1
ATOM 863 N N . LEU A 1 107 ? -10.890 -7.531 7.775 1.00 94.88 107 LEU A N 1
ATOM 864 C CA . LEU A 1 107 ? -12.264 -7.037 7.840 1.00 94.88 107 LEU A CA 1
ATOM 865 C C . LEU A 1 107 ? -13.265 -8.065 8.386 1.00 94.88 107 LEU A C 1
ATOM 867 O O . LEU A 1 107 ? -14.391 -7.686 8.713 1.00 94.88 107 LEU A O 1
ATOM 871 N N . ALA A 1 108 ? -12.880 -9.337 8.522 1.00 92.38 108 ALA A N 1
ATOM 872 C CA . ALA A 1 108 ? -13.747 -10.394 9.046 1.00 92.38 108 ALA A CA 1
ATOM 873 C C . ALA A 1 108 ? -14.394 -10.041 10.405 1.00 92.38 108 ALA A C 1
ATOM 875 O O . ALA A 1 108 ? -15.608 -10.209 10.519 1.00 92.38 108 ALA A O 1
ATOM 876 N N . PRO A 1 109 ? -13.682 -9.453 11.393 1.00 89.00 109 PRO A N 1
ATOM 877 C CA . PRO A 1 109 ? -14.293 -9.050 12.666 1.00 89.00 109 PRO A CA 1
ATOM 878 C C . PRO A 1 109 ? -15.309 -7.901 12.549 1.00 89.00 109 PRO A C 1
ATOM 880 O O . PRO A 1 109 ? -16.043 -7.631 13.495 1.00 89.00 109 PRO A O 1
ATOM 883 N N . PHE A 1 110 ? -15.335 -7.199 11.411 1.00 84.50 110 PHE A N 1
ATOM 884 C CA . PHE A 1 110 ? -16.149 -6.002 11.166 1.00 84.50 110 PHE A CA 1
ATOM 885 C C . PHE A 1 110 ? -17.290 -6.241 10.174 1.00 84.50 110 PHE A C 1
ATOM 887 O O . PHE A 1 110 ? -18.054 -5.321 9.880 1.00 84.50 110 PHE A O 1
ATOM 894 N N . SER A 1 111 ? -17.398 -7.450 9.628 1.00 78.69 111 SER A N 1
ATOM 895 C CA . SER A 1 111 ? -18.429 -7.796 8.654 1.00 78.69 111 SER A CA 1
ATOM 896 C C . SER A 1 111 ? -19.735 -8.086 9.394 1.00 78.69 111 SER A C 1
ATOM 898 O O . SER A 1 111 ? -19.875 -9.122 10.032 1.00 78.69 111 SER A O 1
ATOM 900 N N . THR A 1 112 ? -20.689 -7.152 9.348 1.00 66.31 112 THR A N 1
ATOM 901 C CA . THR A 1 112 ? -21.975 -7.273 10.057 1.00 66.31 112 THR A CA 1
ATOM 902 C C . THR A 1 112 ? -23.078 -7.970 9.259 1.00 66.31 112 THR A C 1
ATOM 904 O O . THR A 1 112 ? -24.164 -8.142 9.802 1.00 66.31 112 THR A O 1
ATOM 907 N N . HIS A 1 113 ? -22.842 -8.407 8.019 1.00 56.41 113 HIS A N 1
ATOM 908 C CA . HIS A 1 113 ? -23.806 -9.171 7.219 1.00 56.41 113 HIS A CA 1
ATOM 909 C C . HIS A 1 113 ? -23.082 -10.159 6.300 1.00 56.41 113 HIS A C 1
ATOM 911 O O . HIS A 1 113 ? -22.227 -9.760 5.507 1.00 56.41 113 HIS A O 1
ATOM 917 N N . SER A 1 114 ? -23.464 -11.434 6.379 1.00 51.53 114 SER A N 1
ATOM 918 C CA . SER A 1 114 ? -23.264 -12.385 5.289 1.00 51.53 114 SER A CA 1
ATOM 919 C C . SER A 1 114 ? -24.023 -11.853 4.076 1.00 51.53 114 SER A C 1
ATOM 921 O O . SER A 1 114 ? -25.218 -11.570 4.176 1.00 51.53 114 SER A O 1
ATOM 923 N N . LEU A 1 115 ? -23.350 -11.697 2.935 1.00 56.78 115 LEU A N 1
ATOM 924 C CA . LEU A 1 115 ? -24.079 -11.676 1.669 1.00 56.78 115 LEU A CA 1
ATOM 925 C C . LEU A 1 115 ? -24.884 -12.987 1.615 1.00 56.78 115 LEU A C 1
ATOM 927 O O . LEU A 1 115 ? -24.322 -14.020 1.991 1.00 56.78 115 LEU A O 1
ATOM 931 N N . PRO A 1 116 ? -26.176 -12.969 1.242 1.00 48.09 116 PRO A N 1
ATOM 932 C CA . PRO A 1 116 ? -26.898 -14.213 1.018 1.00 48.09 116 PRO A CA 1
ATOM 933 C C . PRO A 1 116 ? -26.101 -15.050 0.015 1.00 48.09 116 PRO A C 1
ATOM 935 O O . PRO A 1 116 ? -25.589 -14.498 -0.963 1.00 48.09 116 PRO A O 1
ATOM 938 N N . ASP A 1 117 ? -25.955 -16.346 0.299 1.00 55.81 117 ASP A N 1
ATOM 939 C CA . ASP A 1 117 ? -25.322 -17.288 -0.620 1.00 55.81 117 ASP A CA 1
ATOM 940 C C . ASP A 1 117 ? -25.955 -17.101 -2.003 1.00 55.81 117 ASP A C 1
ATOM 942 O O . ASP A 1 117 ? -27.179 -17.144 -2.156 1.00 55.81 117 ASP A O 1
ATOM 946 N N . ASN A 1 118 ? -25.120 -16.787 -2.993 1.00 48.09 118 ASN A N 1
ATOM 947 C CA . ASN A 1 118 ? -25.568 -16.645 -4.369 1.00 48.09 118 ASN A CA 1
ATOM 948 C C . ASN A 1 118 ? -25.986 -18.050 -4.853 1.00 48.09 118 ASN A C 1
ATOM 950 O O . ASN A 1 118 ? -25.169 -18.963 -4.704 1.00 48.09 118 ASN A O 1
ATOM 954 N N . PRO A 1 119 ? -27.226 -18.244 -5.342 1.00 55.06 119 PRO A N 1
ATOM 955 C CA . PRO A 1 119 ? -27.744 -19.561 -5.716 1.00 55.06 119 PRO A CA 1
ATOM 956 C C . PRO A 1 119 ? -26.974 -20.216 -6.867 1.00 55.06 119 PRO A C 1
ATOM 958 O O . PRO A 1 119 ? -26.405 -19.481 -7.710 1.00 55.06 119 PRO A O 1
#

Mean predicted aligned error: 4.56 Å

Solvent-accessible surface area (backbone atoms only — not comparable to full-atom values): 6868 Å² total; per-residue (Å²): 111,70,65,55,56,54,52,52,51,51,53,54,50,55,38,66,75,42,70,76,48,76,44,77,46,68,36,70,58,55,36,54,60,82,69,49,94,67,77,49,75,63,32,53,50,51,53,50,52,35,53,46,54,55,49,54,26,66,79,33,45,93,46,39,34,40,77,45,61,16,49,65,32,39,73,52,72,85,29,30,38,97,80,34,64,51,63,36,76,68,24,49,54,48,30,51,54,36,42,51,62,66,42,45,77,74,43,54,93,69,62,88,67,82,74,77,81,80,130

Radius of gyration: 16.51 Å; Cα contacts (8 Å, |Δi|>4): 120; chains: 1; bounding box: 50×35×40 Å

Sequence (119 aa):
EEFEKRARHLVARCTAAKPGRPVILITIFRNAAHHLVTPDEITIRQEDFDRILRQITRDHRDRNVHLIEGVDVVDDLSCLTSDLLHPHDFGHARMAENLARLLKPILAPFSTHSLPDNP

Secondary structure (DSSP, 8-state):
-HHHHHHHHHHHHHHHHSTTS-EEEEPPPP-GGGG-SS--HHHHHHHHHHHHHHHHHHHTGGGTEEEE-HHHHS--GGGB-TTSSSB-HHHHHHHHHHHHHHHHHHHGGG---PPPPP-

Nearest PDB structures (foldseek):
  4lhs-assembly1_A-2  TM=7.658E-01  e=1.421E-03  Bacteroides ovatus ATCC 8483
  4h08-assembly1_A-2  TM=7.588E-01  e=5.929E-03  Bacteroides thetaiotaomicron VPI-5482
  4xvu-assembly1_G  TM=5.124E-01  e=6.584E+00  Saccharomyces cerevisiae S288C
  8hep-assembly1_B  TM=4.045E-01  e=8.000E+00  Acetivibrio thermocellus DSM 1313

pLDDT: mean 93.48, std 10.95, range [48.09, 98.75]